Protein AF-A0A9P1DZ08-F1 (afdb_monomer_lite)

Radius of gyration: 32.98 Å; chains: 1; bounding box: 77×21×83 Å

pLDDT: mean 88.66, std 10.98, range [57.03, 98.0]

Foldseek 3Di:
DVVVLVVLVVVLVVLVVVLVVLVVVLVVCVVVVNVVVNVVSVVVSVVSVVVSVVSVVVSVVVVVVVVVVVVVVVVVVVVVVVVVVVVVVVVVVVVVDVVVVVVVVVVVVD

InterPro domains:
  IPR005024 Snf7 family [PF03357] (2-110)
  IPR005024 Snf7 family [PTHR10476] (1-110)

Organism: Cuscuta europaea (NCBI:txid41803)

Sequence (110 aa):
MANATRGIEKEISALQLEEKKLVAEIKRTAKSGNEAATKILARQLIRLRQQIANLQGSRAHMRGIATHTQAIHAQTSVAAGMKGATKAMRAMNKQMAPAKQAKVIQDFQK

Structure (mmCIF, N/CA/C/O backbone):
data_AF-A0A9P1DZ08-F1
#
_entry.id   AF-A0A9P1DZ08-F1
#
loop_
_atom_site.group_PDB
_atom_site.id
_atom_site.type_symbol
_atom_site.label_atom_id
_atom_site.label_alt_id
_atom_site.label_comp_id
_atom_site.label_asym_id
_atom_site.label_entity_id
_atom_site.label_seq_id
_atom_site.pdbx_PDB_ins_code
_atom_site.Cartn_x
_atom_site.Cartn_y
_atom_site.Cartn_z
_atom_site.occupancy
_atom_site.B_iso_or_equiv
_atom_site.auth_seq_id
_atom_site.auth_comp_id
_atom_site.auth_asym_id
_atom_site.auth_atom_id
_atom_site.pdbx_PDB_model_num
ATOM 1 N N . MET A 1 1 ? -10.337 8.257 6.786 1.00 64.12 1 MET A N 1
ATOM 2 C CA . MET A 1 1 ? -9.556 7.002 6.655 1.00 64.12 1 MET A CA 1
ATOM 3 C C . MET A 1 1 ? -9.794 6.293 5.321 1.00 64.12 1 MET A C 1
ATOM 5 O O . MET A 1 1 ? -8.840 6.142 4.574 1.00 64.12 1 MET A O 1
ATOM 9 N N . ALA A 1 2 ? -11.039 5.951 4.952 1.00 69.88 2 ALA A N 1
ATOM 10 C CA . ALA A 1 2 ? -11.344 5.259 3.685 1.00 69.88 2 ALA A CA 1
ATOM 11 C C . ALA A 1 2 ? -10.917 6.010 2.400 1.00 69.88 2 ALA A C 1
ATOM 13 O O . ALA A 1 2 ? -10.687 5.401 1.359 1.00 69.88 2 ALA A O 1
ATOM 14 N N . ASN A 1 3 ? -10.828 7.343 2.447 1.00 78.00 3 ASN A N 1
ATOM 15 C CA . ASN A 1 3 ? -10.362 8.151 1.312 1.00 78.00 3 ASN A CA 1
ATOM 16 C C . ASN A 1 3 ? -8.838 8.072 1.152 1.00 78.00 3 ASN A C 1
ATOM 18 O O . ASN A 1 3 ? -8.348 8.011 0.031 1.00 78.00 3 ASN A O 1
ATOM 22 N N . ALA A 1 4 ? -8.105 8.007 2.268 1.00 78.00 4 ALA A N 1
ATOM 23 C CA . ALA A 1 4 ? -6.652 7.884 2.273 1.00 78.00 4 ALA A CA 1
ATOM 24 C C . ALA A 1 4 ? -6.212 6.492 1.796 1.00 78.00 4 ALA A C 1
ATOM 26 O O . ALA A 1 4 ? -5.324 6.393 0.956 1.00 78.00 4 ALA A O 1
ATOM 27 N N . THR A 1 5 ? -6.877 5.416 2.243 1.00 86.38 5 THR A N 1
ATOM 28 C CA . THR A 1 5 ? -6.585 4.056 1.747 1.00 86.38 5 THR A CA 1
ATOM 29 C C . THR A 1 5 ? -6.834 3.933 0.248 1.00 86.38 5 THR A C 1
ATOM 31 O O . THR A 1 5 ? -5.972 3.423 -0.463 1.00 86.38 5 THR A O 1
ATOM 34 N N . ARG A 1 6 ? -7.951 4.477 -0.254 1.00 90.19 6 ARG A N 1
ATOM 35 C CA . ARG A 1 6 ? -8.241 4.511 -1.697 1.00 90.19 6 ARG A CA 1
ATOM 36 C C . ARG A 1 6 ? -7.242 5.352 -2.493 1.00 90.19 6 ARG A C 1
ATOM 38 O O . ARG A 1 6 ? -6.929 4.994 -3.623 1.00 90.19 6 ARG A O 1
ATOM 45 N N . GLY A 1 7 ? -6.748 6.452 -1.923 1.00 92.94 7 GLY A N 1
ATOM 46 C CA . GLY A 1 7 ? -5.689 7.261 -2.532 1.00 92.94 7 GLY A CA 1
ATOM 47 C C . GLY A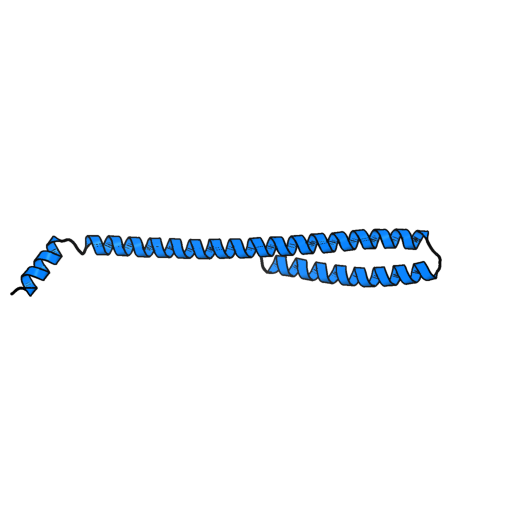 1 7 ? -4.413 6.447 -2.748 1.00 92.94 7 GLY A C 1
ATOM 48 O O . GLY A 1 7 ? -3.930 6.361 -3.873 1.00 92.94 7 GLY A O 1
ATOM 49 N N . ILE A 1 8 ? -3.947 5.754 -1.702 1.00 93.50 8 ILE A N 1
ATOM 50 C CA . ILE A 1 8 ? -2.756 4.896 -1.786 1.00 93.50 8 ILE A CA 1
ATOM 51 C C . ILE A 1 8 ? -2.939 3.768 -2.809 1.00 93.50 8 ILE A C 1
ATOM 53 O O . ILE A 1 8 ? -2.020 3.468 -3.563 1.00 93.50 8 ILE A O 1
ATOM 57 N N . GLU A 1 9 ? -4.115 3.143 -2.880 1.00 93.25 9 GLU A N 1
ATOM 58 C CA . GLU A 1 9 ? -4.361 2.072 -3.858 1.00 93.25 9 GLU A CA 1
ATOM 59 C C . GLU A 1 9 ? -4.335 2.557 -5.308 1.00 93.25 9 GLU A C 1
ATOM 61 O O . GLU A 1 9 ? -3.792 1.869 -6.179 1.00 93.25 9 GLU A O 1
ATOM 66 N N . LYS A 1 10 ? -4.875 3.753 -5.569 1.00 95.81 10 LYS A N 1
ATOM 67 C CA . LYS A 1 10 ? -4.776 4.389 -6.888 1.00 95.81 10 LYS A CA 1
ATOM 68 C C . LYS A 1 10 ? -3.320 4.649 -7.261 1.00 95.81 10 LYS A C 1
ATOM 70 O O . LYS A 1 10 ? -2.925 4.355 -8.386 1.00 95.81 10 LYS A O 1
ATOM 75 N N . GLU A 1 11 ? -2.525 5.142 -6.319 1.00 95.75 11 GLU A N 1
ATOM 76 C CA . GLU A 1 11 ? -1.118 5.458 -6.560 1.00 95.75 11 GLU A CA 1
ATOM 77 C C . GLU A 1 11 ? -0.260 4.203 -6.764 1.00 95.75 11 GLU A C 1
ATOM 79 O O . GLU A 1 11 ? 0.520 4.144 -7.711 1.00 95.75 11 GLU A O 1
ATOM 84 N N . ILE A 1 12 ? -0.486 3.141 -5.979 1.00 96.25 12 ILE A N 1
ATOM 85 C CA . ILE A 1 12 ? 0.129 1.823 -6.216 1.00 96.25 12 ILE A CA 1
ATOM 86 C C . ILE A 1 12 ? -0.194 1.330 -7.631 1.00 96.25 12 ILE A C 1
ATOM 88 O O . ILE A 1 12 ? 0.702 0.887 -8.347 1.00 96.25 12 ILE A O 1
ATOM 92 N N . SER A 1 13 ? -1.459 1.423 -8.049 1.00 97.25 13 SER A N 1
ATOM 93 C CA . SER A 1 13 ? -1.891 0.962 -9.375 1.00 97.25 13 SER A CA 1
ATOM 94 C C . SER A 1 13 ? -1.238 1.769 -10.503 1.00 97.25 13 SER A C 1
ATOM 96 O O . SER A 1 13 ? -0.831 1.201 -11.519 1.00 97.25 13 SER A O 1
ATOM 98 N N . ALA A 1 14 ? -1.098 3.085 -10.318 1.00 97.56 14 ALA A N 1
ATOM 99 C CA . ALA A 1 14 ? -0.418 3.962 -11.266 1.00 97.56 14 ALA A CA 1
ATOM 100 C C . ALA A 1 14 ? 1.075 3.611 -11.396 1.00 97.56 14 ALA A C 1
ATOM 102 O O . ALA A 1 14 ? 1.563 3.421 -12.512 1.00 97.56 14 ALA A O 1
ATOM 103 N N . LEU A 1 15 ? 1.778 3.428 -10.273 1.00 97.44 15 LEU A N 1
ATOM 104 C CA . LEU A 1 15 ? 3.199 3.065 -10.267 1.00 97.44 15 LEU A CA 1
ATOM 105 C C . LEU A 1 15 ? 3.445 1.662 -10.840 1.00 97.44 15 LEU A C 1
ATOM 107 O O . LEU A 1 15 ? 4.432 1.449 -11.535 1.00 97.44 15 LEU A O 1
ATOM 111 N N . GLN A 1 16 ? 2.538 0.705 -10.626 1.00 96.81 16 GLN A N 1
ATOM 112 C CA . GLN A 1 16 ? 2.621 -0.621 -11.257 1.00 96.81 16 GLN A CA 1
ATOM 113 C C . GLN A 1 16 ? 2.467 -0.558 -12.784 1.00 96.81 16 GLN A C 1
ATOM 115 O O . GLN A 1 16 ? 3.075 -1.348 -13.512 1.00 96.81 16 GLN A O 1
ATOM 120 N N . LEU A 1 17 ? 1.653 0.367 -13.298 1.00 97.44 17 LEU A N 1
ATOM 121 C CA . LEU A 1 17 ? 1.555 0.598 -14.739 1.00 97.44 17 LEU A CA 1
ATOM 122 C C . LEU A 1 17 ? 2.846 1.219 -15.285 1.00 97.44 17 LEU A C 1
ATOM 124 O O . LEU A 1 17 ? 3.321 0.810 -16.347 1.00 97.44 17 LEU A O 1
ATOM 128 N N . GLU A 1 18 ? 3.419 2.180 -14.564 1.00 96.50 18 GLU A N 1
ATOM 129 C CA . GLU A 1 18 ? 4.716 2.771 -14.898 1.00 96.50 18 GLU A CA 1
ATOM 130 C C . GLU A 1 18 ? 5.836 1.723 -14.875 1.00 96.50 18 GLU A C 1
ATOM 132 O O . GLU A 1 18 ? 6.646 1.676 -15.798 1.00 96.50 18 GLU A O 1
ATOM 137 N N . GLU A 1 19 ? 5.813 0.793 -13.916 1.00 96.56 19 GLU A N 1
ATOM 138 C CA . GLU A 1 19 ? 6.760 -0.322 -13.834 1.00 96.56 19 GLU A CA 1
ATOM 139 C C . GLU A 1 19 ? 6.724 -1.169 -15.108 1.00 96.56 19 GLU A C 1
ATOM 141 O O . GLU A 1 19 ? 7.765 -1.464 -15.699 1.00 96.56 19 GLU A O 1
ATOM 146 N N . LYS A 1 20 ? 5.522 -1.521 -15.581 1.00 97.31 20 LYS A N 1
ATOM 147 C CA . LYS A 1 20 ? 5.350 -2.293 -16.820 1.00 97.31 20 LYS A CA 1
ATOM 148 C C . LYS A 1 20 ? 5.912 -1.554 -18.035 1.00 97.31 20 LYS A C 1
ATOM 150 O O . LYS A 1 20 ? 6.566 -2.181 -18.871 1.00 97.31 20 LYS A O 1
ATOM 155 N N . LYS A 1 21 ? 5.682 -0.240 -18.129 1.00 97.00 21 LYS A N 1
ATOM 156 C CA . LYS A 1 21 ? 6.231 0.601 -19.206 1.00 97.00 21 LYS A CA 1
ATOM 157 C C . LYS A 1 21 ? 7.756 0.648 -19.143 1.00 97.00 21 LYS A C 1
ATOM 159 O O . LYS A 1 21 ? 8.411 0.405 -20.153 1.00 97.00 21 LYS A O 1
ATOM 164 N N . LEU A 1 22 ? 8.314 0.856 -17.952 1.00 96.81 22 LEU A N 1
ATOM 165 C CA . LEU A 1 22 ? 9.755 0.923 -17.738 1.00 96.81 22 LEU A CA 1
ATOM 166 C C . LEU A 1 22 ? 10.443 -0.410 -18.067 1.00 96.81 22 LEU A C 1
ATOM 168 O O . LEU A 1 22 ? 11.493 -0.421 -18.700 1.00 96.81 22 LEU A O 1
ATOM 172 N N . VAL A 1 23 ? 9.829 -1.548 -17.726 1.00 97.12 23 VAL A N 1
ATOM 173 C CA . VAL A 1 23 ? 10.330 -2.879 -18.118 1.00 97.12 23 VAL A CA 1
ATOM 174 C C . VAL A 1 23 ? 10.337 -3.053 -19.639 1.00 97.12 23 VAL A C 1
ATOM 176 O O . VAL A 1 23 ? 11.292 -3.609 -20.186 1.00 97.12 23 VAL A O 1
ATOM 179 N N . ALA A 1 24 ? 9.294 -2.597 -20.336 1.00 97.06 24 ALA A N 1
ATOM 180 C CA . ALA A 1 24 ? 9.253 -2.648 -21.797 1.00 97.06 24 ALA A CA 1
ATOM 181 C C . ALA A 1 24 ? 10.352 -1.774 -22.422 1.00 97.06 24 ALA A C 1
ATOM 183 O O . ALA A 1 24 ? 11.026 -2.203 -23.362 1.00 97.06 24 ALA A O 1
ATOM 184 N N . GLU A 1 25 ? 10.585 -0.589 -21.861 1.00 95.19 25 GLU A N 1
ATOM 185 C CA . GLU A 1 25 ? 11.635 0.319 -22.310 1.00 95.19 25 GLU A CA 1
ATOM 186 C C . GLU A 1 25 ? 13.041 -0.234 -22.050 1.00 95.19 25 GLU A C 1
ATOM 188 O O . GLU A 1 25 ? 13.862 -0.239 -22.964 1.00 95.19 25 GLU A O 1
ATOM 193 N N . ILE A 1 26 ? 13.297 -0.819 -20.874 1.00 96.19 26 ILE A N 1
ATOM 194 C CA . ILE A 1 26 ? 14.550 -1.535 -20.573 1.00 96.19 26 ILE A CA 1
ATOM 195 C C . ILE A 1 26 ? 14.807 -2.623 -21.617 1.00 96.19 26 ILE A C 1
ATOM 197 O O . ILE A 1 26 ? 15.908 -2.709 -22.155 1.00 96.19 26 ILE A O 1
ATOM 201 N N . LYS A 1 27 ? 13.793 -3.433 -21.954 1.00 96.00 27 LYS A N 1
ATOM 202 C CA . LYS A 1 27 ? 13.926 -4.485 -22.977 1.00 96.00 27 LYS A CA 1
ATOM 203 C C . LYS A 1 27 ? 14.253 -3.912 -24.356 1.00 96.00 27 LYS A C 1
ATOM 205 O O . LYS A 1 27 ? 15.032 -4.520 -25.087 1.00 96.00 27 LYS A O 1
ATOM 210 N N . ARG A 1 28 ? 13.668 -2.770 -24.729 1.00 95.62 28 ARG A N 1
ATOM 211 C CA . ARG A 1 28 ? 13.949 -2.100 -26.008 1.00 95.62 28 ARG A CA 1
ATOM 212 C C . ARG A 1 28 ? 15.382 -1.567 -26.052 1.00 95.62 28 ARG A C 1
ATOM 214 O O . ARG A 1 28 ? 16.096 -1.840 -27.011 1.00 95.62 28 ARG A O 1
ATOM 221 N N . THR A 1 29 ? 15.804 -0.867 -25.005 1.00 93.12 29 THR A N 1
ATOM 222 C CA . THR A 1 29 ? 17.134 -0.247 -24.898 1.00 93.12 29 THR A CA 1
ATOM 223 C C . THR A 1 29 ? 18.253 -1.286 -24.777 1.00 93.12 29 THR A C 1
ATOM 225 O O . THR A 1 29 ? 19.340 -1.103 -25.327 1.00 93.12 29 THR A O 1
ATOM 228 N N . ALA A 1 30 ? 17.968 -2.422 -24.136 1.00 93.75 30 ALA A N 1
ATOM 229 C CA . ALA A 1 30 ? 18.880 -3.559 -24.092 1.00 93.75 30 ALA A CA 1
ATOM 230 C C . ALA A 1 30 ? 19.080 -4.175 -25.487 1.00 93.75 30 ALA A C 1
ATOM 232 O O . ALA A 1 30 ? 20.208 -4.475 -25.868 1.00 93.75 30 ALA A O 1
ATOM 233 N N . LYS A 1 31 ? 18.010 -4.307 -26.288 1.00 94.94 31 LYS A N 1
ATOM 234 C CA . LYS A 1 31 ? 18.103 -4.810 -27.672 1.00 94.94 31 LYS A CA 1
ATOM 235 C C . LYS A 1 31 ? 18.901 -3.889 -28.594 1.00 94.94 31 LYS A C 1
ATOM 237 O O . LYS A 1 31 ? 19.528 -4.382 -29.522 1.00 94.94 31 LYS A O 1
ATOM 242 N N . SER A 1 32 ? 18.892 -2.578 -28.349 1.00 92.62 32 SER A N 1
ATOM 243 C CA . SER A 1 32 ? 19.710 -1.625 -29.108 1.00 92.62 32 SER A CA 1
ATOM 244 C C . SER A 1 32 ? 21.176 -1.578 -28.657 1.00 92.62 32 SER A C 1
ATOM 246 O O . SER A 1 32 ? 21.926 -0.751 -29.163 1.00 92.62 32 SER A O 1
ATOM 248 N N . GLY A 1 33 ? 21.589 -2.401 -27.682 1.00 91.44 33 GLY A N 1
ATOM 249 C CA . GLY A 1 33 ? 22.973 -2.461 -27.199 1.00 91.44 33 GLY A CA 1
ATOM 250 C C . GLY A 1 33 ? 23.420 -1.247 -26.376 1.00 91.44 33 GLY A C 1
ATOM 251 O O . GLY A 1 33 ? 24.606 -1.092 -26.102 1.00 91.44 33 GLY A O 1
ATOM 252 N N . ASN A 1 34 ? 22.496 -0.373 -25.957 1.00 93.00 34 ASN A N 1
ATOM 253 C CA . ASN A 1 34 ? 22.839 0.805 -25.159 1.00 93.00 34 ASN A CA 1
ATOM 254 C C . ASN A 1 34 ? 22.889 0.436 -23.668 1.00 93.00 34 ASN A C 1
ATOM 256 O O . ASN A 1 34 ? 21.914 0.597 -22.923 1.00 93.00 34 ASN A O 1
ATOM 260 N N . GLU A 1 35 ? 24.034 -0.087 -23.229 1.00 92.56 35 GLU A N 1
ATOM 261 C CA . GLU A 1 35 ? 24.245 -0.535 -21.847 1.00 92.56 35 GLU A CA 1
ATOM 262 C C . GLU A 1 35 ? 24.128 0.598 -20.821 1.00 92.56 35 GLU A C 1
ATOM 264 O O . GLU A 1 35 ? 23.545 0.406 -19.751 1.00 92.56 35 GLU A O 1
ATOM 269 N N . ALA A 1 36 ? 24.628 1.795 -21.146 1.00 94.00 36 ALA A N 1
ATOM 270 C CA . ALA A 1 36 ? 24.584 2.944 -20.245 1.00 94.00 36 ALA A CA 1
ATOM 271 C C . ALA A 1 36 ? 23.136 3.346 -19.922 1.00 94.00 36 ALA A C 1
ATOM 273 O O . ALA A 1 36 ? 22.766 3.459 -18.749 1.00 94.00 36 ALA A O 1
ATOM 274 N N . ALA A 1 37 ? 22.294 3.481 -20.950 1.00 93.12 37 ALA A N 1
ATOM 275 C CA . ALA A 1 37 ? 20.878 3.791 -20.774 1.00 93.12 37 ALA A CA 1
ATOM 276 C C . ALA A 1 37 ? 20.129 2.643 -20.075 1.00 93.12 37 ALA A C 1
ATOM 278 O O . ALA A 1 37 ? 19.349 2.885 -19.152 1.00 93.12 37 ALA A O 1
ATOM 279 N N . THR A 1 38 ? 20.424 1.388 -20.427 1.00 94.62 38 THR A N 1
ATOM 280 C CA . THR A 1 38 ? 19.826 0.206 -19.781 1.00 94.62 38 THR A CA 1
ATOM 281 C C . THR A 1 38 ? 20.125 0.171 -18.278 1.00 94.62 38 THR A C 1
ATOM 2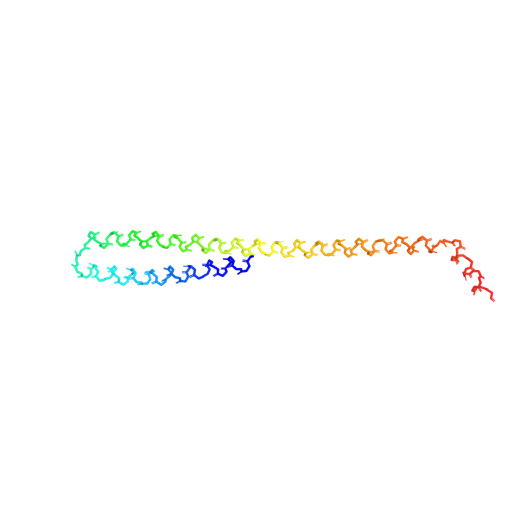83 O O . THR A 1 38 ? 19.226 -0.076 -17.471 1.00 94.62 38 THR A O 1
ATOM 286 N N . LYS A 1 39 ? 21.360 0.491 -17.870 1.00 95.94 39 LYS A N 1
ATOM 287 C CA . LYS A 1 39 ? 21.773 0.538 -16.457 1.00 95.94 39 LYS A CA 1
ATOM 288 C C . LYS A 1 39 ? 21.061 1.643 -15.674 1.00 95.94 39 LYS A C 1
ATOM 290 O O . LYS A 1 39 ? 20.705 1.431 -14.513 1.00 95.94 39 LYS A O 1
ATOM 295 N N . ILE A 1 40 ? 20.839 2.807 -16.287 1.00 96.44 40 ILE A N 1
ATOM 296 C CA . ILE A 1 40 ? 20.085 3.910 -15.670 1.00 96.44 40 ILE A CA 1
ATOM 297 C C . ILE A 1 40 ? 18.623 3.500 -15.462 1.00 96.44 40 ILE A C 1
ATOM 299 O O . ILE A 1 40 ? 18.116 3.598 -14.342 1.00 96.44 40 ILE A O 1
ATOM 303 N N . LEU A 1 41 ? 17.978 2.964 -16.499 1.00 95.50 41 LEU A N 1
ATOM 304 C CA . LEU A 1 41 ? 16.583 2.523 -16.436 1.00 95.50 41 LEU A CA 1
ATOM 305 C C . LEU A 1 41 ? 16.388 1.375 -15.430 1.00 95.50 41 LEU A C 1
ATOM 307 O O . LEU A 1 41 ? 15.422 1.368 -14.670 1.00 95.50 41 LEU A O 1
ATOM 311 N N . ALA A 1 42 ? 17.338 0.440 -15.338 1.00 96.44 42 ALA A N 1
ATOM 312 C CA . ALA A 1 42 ? 17.304 -0.628 -14.339 1.00 96.44 42 ALA A CA 1
ATOM 313 C C . ALA A 1 42 ? 17.378 -0.089 -12.897 1.00 96.44 42 ALA A C 1
ATOM 315 O O . ALA A 1 42 ? 16.654 -0.557 -12.017 1.00 96.44 42 ALA A O 1
ATOM 316 N N . ARG A 1 43 ? 18.205 0.935 -12.641 1.00 97.25 43 ARG A N 1
ATOM 317 C CA . ARG A 1 43 ? 18.243 1.613 -11.331 1.00 97.25 43 ARG A CA 1
ATOM 318 C C . ARG A 1 43 ? 16.927 2.324 -11.024 1.00 97.25 43 ARG A C 1
ATOM 320 O O . ARG A 1 43 ? 16.466 2.275 -9.884 1.00 97.25 43 ARG A O 1
ATOM 327 N N . GLN A 1 44 ? 16.318 2.960 -12.024 1.00 96.62 44 GLN A N 1
ATOM 328 C CA . GLN A 1 44 ? 14.999 3.578 -11.887 1.00 96.62 44 GLN A CA 1
ATOM 329 C C . GLN A 1 44 ? 13.931 2.533 -11.536 1.00 96.62 44 GLN A C 1
ATOM 331 O O . GLN A 1 44 ? 13.131 2.772 -10.635 1.00 96.62 44 GLN A O 1
ATOM 336 N N . LEU A 1 45 ? 13.978 1.346 -12.150 1.00 97.50 45 LEU A N 1
ATOM 337 C CA . LEU A 1 45 ? 13.055 0.249 -11.854 1.00 97.50 45 LEU A CA 1
ATOM 338 C C . LEU A 1 45 ? 13.153 -0.213 -10.397 1.00 97.50 45 LEU A C 1
ATOM 340 O O . LEU A 1 45 ? 12.130 -0.415 -9.747 1.00 97.50 45 LEU A O 1
ATOM 344 N N . ILE A 1 46 ? 14.369 -0.345 -9.861 1.00 97.75 46 ILE A N 1
ATOM 345 C CA . ILE A 1 46 ? 14.572 -0.721 -8.453 1.00 97.75 46 ILE A CA 1
ATOM 346 C C . ILE A 1 46 ? 13.971 0.338 -7.519 1.00 97.75 46 ILE A C 1
ATOM 348 O O . ILE A 1 46 ? 13.263 -0.009 -6.575 1.00 97.75 46 ILE A O 1
ATOM 352 N N . ARG A 1 47 ? 14.200 1.629 -7.799 1.00 97.75 47 ARG A N 1
ATOM 353 C CA . ARG A 1 47 ? 13.620 2.730 -7.008 1.00 97.75 47 ARG A CA 1
ATOM 354 C C . ARG A 1 47 ? 12.093 2.714 -7.048 1.00 97.75 47 ARG A C 1
ATOM 356 O O . ARG A 1 47 ? 11.462 2.833 -6.002 1.00 97.75 47 ARG A O 1
ATOM 363 N N . LEU A 1 48 ? 11.515 2.504 -8.229 1.00 97.81 48 LEU A N 1
ATOM 364 C CA . LEU A 1 48 ? 10.068 2.416 -8.413 1.00 97.81 48 LEU A CA 1
ATOM 365 C C . LEU A 1 48 ? 9.471 1.242 -7.620 1.00 97.81 48 LEU A C 1
ATOM 367 O O . LEU A 1 48 ? 8.481 1.406 -6.910 1.00 97.8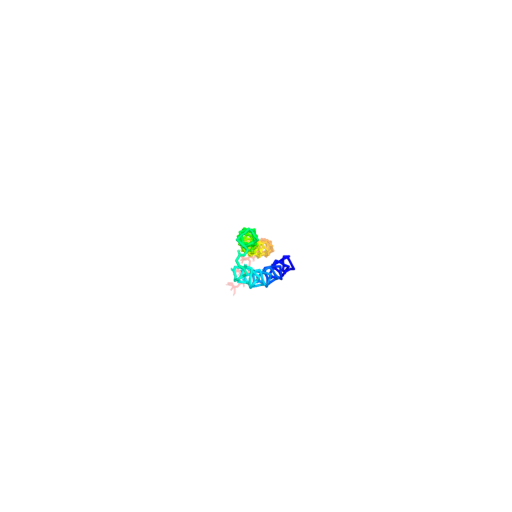1 48 LEU A O 1
ATOM 371 N N . ARG A 1 49 ? 10.114 0.067 -7.659 1.00 97.88 49 ARG A N 1
ATOM 372 C CA . ARG A 1 49 ? 9.706 -1.101 -6.860 1.00 97.88 49 ARG A CA 1
ATOM 373 C C . ARG A 1 49 ? 9.770 -0.836 -5.363 1.00 97.88 49 ARG A C 1
ATOM 375 O O . ARG A 1 49 ? 8.851 -1.221 -4.643 1.00 97.88 49 ARG A O 1
ATOM 382 N N . GLN A 1 50 ? 10.815 -0.151 -4.900 1.00 98.00 50 GLN A N 1
ATOM 383 C CA . GLN A 1 50 ? 10.921 0.247 -3.498 1.00 98.00 50 GLN A CA 1
ATOM 384 C C . GLN A 1 50 ? 9.785 1.200 -3.102 1.00 98.00 50 GLN A C 1
ATOM 386 O O . GLN A 1 50 ? 9.197 1.040 -2.035 1.00 98.00 50 GLN A O 1
ATOM 391 N N . GLN A 1 51 ? 9.433 2.159 -3.963 1.00 97.25 51 GLN A N 1
ATOM 392 C CA . GLN A 1 51 ? 8.311 3.070 -3.725 1.00 97.25 51 GLN A CA 1
ATOM 393 C C . GLN A 1 51 ? 6.974 2.319 -3.636 1.00 97.25 51 GLN A C 1
ATOM 395 O O . GLN A 1 51 ? 6.200 2.563 -2.710 1.00 97.25 51 GLN A O 1
ATOM 400 N N . ILE A 1 52 ? 6.730 1.355 -4.532 1.00 97.38 52 ILE A N 1
ATOM 401 C CA . ILE A 1 52 ? 5.546 0.482 -4.480 1.00 97.38 52 ILE A CA 1
ATOM 402 C C . ILE A 1 52 ? 5.509 -0.300 -3.159 1.00 97.38 52 ILE A C 1
ATOM 404 O O . ILE A 1 52 ? 4.474 -0.315 -2.492 1.00 97.38 52 ILE A O 1
ATOM 408 N N . ALA A 1 53 ? 6.626 -0.912 -2.752 1.00 97.56 53 ALA A N 1
ATOM 409 C CA . ALA A 1 53 ? 6.714 -1.672 -1.504 1.00 97.56 53 ALA A CA 1
ATOM 410 C C . ALA A 1 53 ? 6.442 -0.791 -0.271 1.00 97.56 53 ALA A C 1
ATOM 412 O O . ALA A 1 53 ? 5.664 -1.172 0.607 1.00 97.56 53 ALA A O 1
ATOM 413 N N . ASN A 1 54 ? 7.005 0.420 -0.236 1.00 97.00 54 ASN A N 1
ATOM 414 C CA . ASN A 1 54 ? 6.761 1.388 0.834 1.00 97.00 54 ASN A CA 1
ATOM 415 C C . ASN A 1 54 ? 5.271 1.763 0.918 1.00 97.00 54 ASN A C 1
ATOM 417 O O . ASN A 1 54 ? 4.693 1.757 2.004 1.00 97.00 54 ASN A O 1
ATOM 421 N N . LEU A 1 55 ? 4.621 2.032 -0.221 1.00 95.56 55 LEU A N 1
ATOM 422 C CA . LEU A 1 55 ? 3.189 2.350 -0.265 1.00 95.56 55 LEU A CA 1
ATOM 423 C C . LEU A 1 55 ? 2.310 1.165 0.154 1.00 95.56 55 LEU A C 1
ATOM 425 O O . LEU A 1 55 ? 1.309 1.355 0.848 1.00 95.56 55 LEU A O 1
ATOM 429 N N . GLN A 1 56 ? 2.682 -0.062 -0.215 1.00 95.44 56 GLN A N 1
ATOM 430 C CA . GLN A 1 56 ? 1.999 -1.272 0.252 1.00 95.44 56 GLN A CA 1
ATOM 431 C C . GLN A 1 56 ? 2.110 -1.430 1.777 1.00 95.44 56 GLN A C 1
ATOM 433 O O . GLN A 1 56 ? 1.107 -1.750 2.424 1.00 95.44 56 GLN A O 1
ATOM 438 N N . GLY A 1 57 ? 3.281 -1.138 2.352 1.00 95.12 57 GLY A N 1
ATOM 439 C CA . GLY A 1 57 ? 3.488 -1.078 3.801 1.00 95.12 57 GLY A CA 1
ATOM 440 C C . GLY A 1 57 ? 2.609 -0.018 4.471 1.00 95.12 57 GLY A C 1
ATOM 441 O O . GLY A 1 57 ? 1.869 -0.326 5.408 1.00 95.12 57 GLY A O 1
ATOM 442 N N . SER A 1 58 ? 2.591 1.204 3.932 1.00 93.94 58 SER A N 1
ATOM 443 C CA . SER A 1 58 ? 1.721 2.290 4.409 1.00 93.94 58 SER A CA 1
ATOM 444 C C . SER A 1 58 ? 0.237 1.921 4.346 1.00 93.94 58 SER A C 1
ATOM 446 O O . SER A 1 58 ? -0.515 2.199 5.284 1.00 93.94 58 SER A O 1
ATOM 448 N N . ARG A 1 59 ? -0.203 1.232 3.282 1.00 92.38 59 ARG A N 1
ATOM 449 C CA . ARG A 1 59 ? -1.579 0.725 3.163 1.00 92.38 59 ARG A CA 1
ATOM 450 C C . ARG A 1 59 ? -1.917 -0.259 4.283 1.00 92.38 59 ARG A C 1
ATOM 452 O O . ARG A 1 59 ? -2.990 -0.150 4.879 1.00 92.38 59 ARG A O 1
ATOM 459 N N . ALA A 1 60 ? -1.024 -1.207 4.567 1.00 91.75 60 ALA A N 1
ATOM 460 C CA . ALA A 1 60 ? -1.217 -2.179 5.641 1.00 91.75 60 ALA A CA 1
ATOM 461 C C . ALA A 1 60 ? -1.308 -1.483 7.008 1.00 91.75 60 ALA A C 1
ATOM 463 O O . ALA A 1 60 ? -2.224 -1.765 7.783 1.00 91.75 60 ALA A O 1
ATOM 464 N N . HIS A 1 61 ? -0.431 -0.508 7.260 1.00 90.69 61 HIS A N 1
ATOM 465 C CA . HIS A 1 61 ? -0.441 0.266 8.497 1.00 90.69 61 HIS A CA 1
ATOM 466 C C . HIS A 1 61 ? -1.748 1.054 8.676 1.00 90.69 61 HIS A C 1
ATOM 468 O O . HIS A 1 61 ? -2.394 0.950 9.718 1.00 90.69 61 HIS A O 1
ATOM 474 N N . MET A 1 62 ? -2.218 1.758 7.638 1.00 90.81 62 MET A N 1
ATOM 475 C CA . MET A 1 62 ? -3.496 2.481 7.704 1.00 90.81 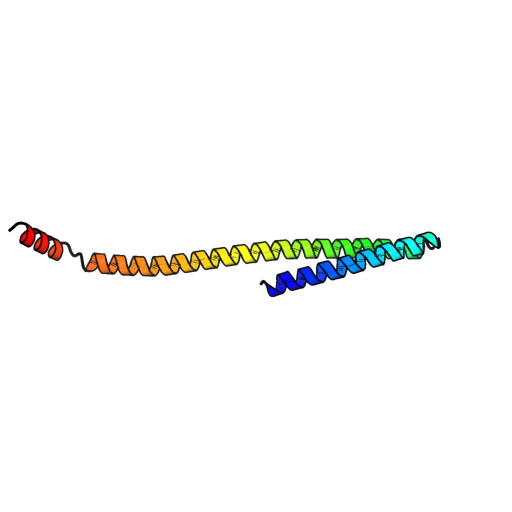62 MET A CA 1
ATOM 476 C C . MET A 1 62 ? -4.695 1.558 7.936 1.00 90.81 62 MET A C 1
ATOM 478 O O . MET A 1 62 ? -5.623 1.937 8.653 1.00 90.81 62 MET A O 1
ATOM 482 N N . ARG A 1 63 ? -4.691 0.347 7.364 1.00 88.69 63 ARG A N 1
ATOM 483 C CA . ARG A 1 63 ? -5.732 -0.657 7.637 1.00 88.69 63 ARG A CA 1
ATOM 484 C C . ARG A 1 63 ? -5.707 -1.105 9.103 1.00 88.69 63 ARG A C 1
ATOM 486 O O . ARG A 1 63 ? -6.771 -1.241 9.710 1.00 88.69 63 ARG A O 1
ATOM 493 N N . GLY A 1 64 ? -4.516 -1.282 9.673 1.00 90.19 64 GLY A N 1
ATOM 494 C CA . GLY A 1 64 ? -4.332 -1.564 11.098 1.00 90.19 64 GLY A CA 1
ATOM 495 C C . GLY A 1 64 ? -4.903 -0.455 11.983 1.00 90.19 64 GLY A C 1
ATOM 496 O O . GLY A 1 64 ? -5.738 -0.732 12.844 1.00 90.19 64 GLY A O 1
ATOM 497 N N . ILE A 1 65 ? -4.549 0.805 11.707 1.00 91.44 65 ILE A N 1
ATOM 498 C CA . ILE A 1 65 ? -5.076 1.962 12.449 1.00 91.44 65 ILE A CA 1
ATOM 499 C C . ILE A 1 65 ? -6.598 2.043 12.315 1.00 91.44 65 ILE A C 1
ATOM 501 O O . ILE A 1 65 ? -7.278 2.199 13.319 1.00 91.44 65 ILE A O 1
ATOM 505 N N . ALA A 1 66 ? -7.158 1.886 11.110 1.00 89.00 66 ALA A N 1
ATOM 506 C CA . ALA A 1 66 ? -8.608 1.932 10.912 1.00 89.00 66 ALA A CA 1
ATOM 507 C C . ALA A 1 66 ? -9.344 0.882 11.763 1.00 89.00 66 ALA A C 1
ATOM 509 O O . ALA A 1 66 ? -10.365 1.191 12.375 1.00 89.00 66 ALA A O 1
ATOM 510 N N . THR A 1 67 ? -8.789 -0.330 11.847 1.00 90.69 67 THR A N 1
ATOM 511 C CA . THR A 1 67 ? -9.330 -1.414 12.681 1.00 90.69 67 THR A CA 1
ATOM 512 C C . THR A 1 67 ? -9.238 -1.064 14.165 1.00 90.69 67 THR A C 1
ATOM 514 O O . THR A 1 67 ? -10.207 -1.223 14.904 1.00 90.69 67 THR A O 1
ATOM 517 N N . HIS A 1 68 ? -8.096 -0.527 14.599 1.00 90.69 68 HIS A N 1
ATOM 518 C CA . HIS A 1 68 ? -7.899 -0.098 15.980 1.00 90.69 68 HIS A CA 1
ATOM 519 C C . HIS A 1 68 ? -8.859 1.036 16.369 1.00 90.69 68 HIS A C 1
ATOM 521 O O . HIS A 1 68 ? -9.507 0.978 17.411 1.00 90.69 68 HIS A O 1
ATOM 527 N N . THR A 1 69 ? -9.030 2.030 15.497 1.00 90.62 69 THR A N 1
ATOM 528 C CA . THR A 1 69 ? -9.997 3.116 15.675 1.00 90.62 69 THR A CA 1
ATOM 529 C C . THR A 1 69 ? -11.427 2.580 15.765 1.00 90.62 69 THR A C 1
ATOM 531 O O . THR A 1 69 ? -12.175 2.997 16.646 1.00 90.62 69 THR A O 1
ATOM 534 N N . GLN A 1 70 ? -11.812 1.621 14.917 1.00 91.12 70 GLN A N 1
ATOM 535 C CA . GLN A 1 70 ? -13.131 0.986 14.991 1.00 91.12 70 GLN A CA 1
ATOM 536 C C . GLN A 1 70 ? -13.344 0.247 16.321 1.00 91.12 70 GLN A C 1
ATOM 538 O O . GLN A 1 70 ? -14.416 0.366 16.916 1.00 91.12 70 GLN A O 1
ATOM 543 N N . ALA A 1 71 ? -12.327 -0.461 16.818 1.00 92.81 71 ALA A N 1
ATOM 544 C CA . ALA A 1 71 ? -12.383 -1.114 18.123 1.00 92.81 71 ALA A CA 1
ATOM 545 C C . ALA A 1 71 ? -12.537 -0.094 19.264 1.00 92.81 71 ALA A C 1
ATOM 547 O O . ALA A 1 71 ? -13.400 -0.268 20.123 1.00 92.81 71 ALA A O 1
ATOM 548 N N . ILE A 1 72 ? -11.778 1.009 19.238 1.00 93.12 72 ILE A N 1
ATOM 549 C CA . ILE A 1 72 ? -11.908 2.105 20.215 1.00 93.12 72 ILE A CA 1
ATOM 550 C C . ILE A 1 72 ? -13.322 2.696 20.190 1.00 93.12 72 ILE A C 1
ATOM 552 O O . ILE A 1 72 ? -13.917 2.918 21.248 1.00 93.12 72 ILE A O 1
ATOM 556 N N . HIS A 1 73 ? -13.888 2.937 19.005 1.00 92.81 73 HIS A N 1
ATOM 557 C CA . HIS A 1 73 ? -15.258 3.436 18.884 1.00 92.81 73 HIS A CA 1
ATOM 558 C C . HIS A 1 73 ? -16.275 2.467 19.496 1.00 92.81 73 HIS A C 1
ATOM 560 O O . HIS A 1 73 ? -17.103 2.898 20.298 1.00 92.81 73 HIS A O 1
ATOM 566 N N . ALA A 1 74 ? -16.176 1.168 19.197 1.00 93.06 74 ALA A N 1
ATOM 567 C CA . ALA A 1 74 ? -17.053 0.157 19.786 1.00 93.06 74 ALA A CA 1
ATOM 568 C C . ALA A 1 74 ? -16.916 0.106 21.318 1.00 93.06 74 ALA A C 1
ATOM 570 O O . ALA A 1 74 ? -17.920 0.131 22.032 1.00 93.06 74 ALA A O 1
ATOM 571 N N . GLN A 1 75 ? -15.682 0.128 21.830 1.00 92.00 75 GLN A N 1
ATOM 572 C CA . GLN A 1 75 ? -15.400 0.154 23.266 1.00 92.00 75 GLN A CA 1
ATOM 573 C C . GLN A 1 75 ? -16.009 1.394 23.939 1.00 92.00 75 GLN A C 1
ATOM 575 O O . GLN A 1 75 ? -16.579 1.297 25.026 1.00 92.00 75 GLN A O 1
ATOM 580 N N . THR A 1 76 ? -15.938 2.551 23.276 1.00 92.81 76 THR A N 1
ATOM 581 C CA . THR A 1 76 ? -16.507 3.814 23.767 1.00 92.81 76 THR A CA 1
ATOM 582 C C . THR A 1 76 ? -18.033 3.750 23.827 1.00 92.81 76 THR A C 1
ATOM 584 O O . THR A 1 76 ? -18.627 4.156 24.828 1.00 92.81 76 THR A O 1
ATOM 587 N N .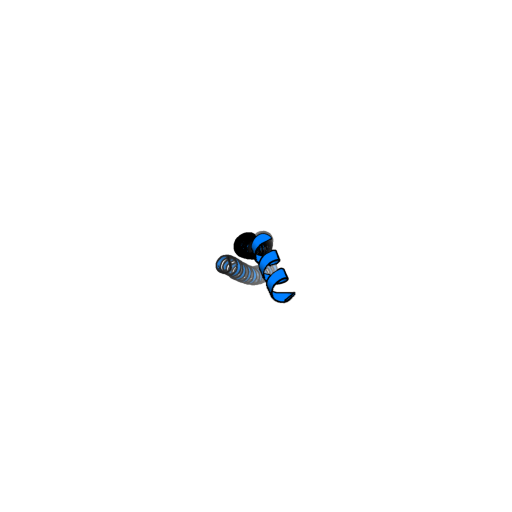 SER A 1 77 ? -18.682 3.194 22.801 1.00 92.75 77 SER A N 1
ATOM 588 C CA . SER A 1 77 ? -20.135 2.983 22.790 1.00 92.75 77 SER A CA 1
ATOM 589 C C . SER A 1 77 ? -20.587 2.021 23.890 1.00 92.75 77 SER A C 1
ATOM 591 O O . SER A 1 77 ? -21.559 2.311 24.588 1.00 92.75 77 SER A O 1
ATOM 593 N N . VAL A 1 78 ? -19.861 0.918 24.104 1.00 93.44 78 VAL A N 1
ATOM 594 C CA . VAL A 1 78 ? -20.133 -0.016 25.209 1.00 93.44 78 VAL A CA 1
ATOM 595 C C . VAL A 1 78 ? -19.972 0.685 26.555 1.00 93.44 78 VAL A C 1
ATOM 597 O O . VAL A 1 78 ? -20.867 0.599 27.392 1.00 93.44 78 VAL A O 1
ATOM 600 N N . ALA A 1 79 ? -18.893 1.444 26.757 1.00 92.31 79 ALA A N 1
ATOM 601 C CA . ALA A 1 79 ? -18.673 2.194 27.992 1.00 92.31 79 ALA A CA 1
ATOM 602 C C . ALA A 1 79 ? -19.793 3.218 28.258 1.00 92.31 79 ALA A C 1
ATOM 604 O O . ALA A 1 79 ? -20.261 3.351 29.392 1.00 92.31 79 ALA A O 1
ATOM 605 N N . ALA A 1 80 ? -20.275 3.905 27.218 1.00 93.00 80 ALA A N 1
ATOM 606 C CA . ALA A 1 80 ? -21.416 4.811 27.321 1.00 93.00 80 ALA A CA 1
ATOM 607 C C . ALA A 1 80 ? -22.711 4.065 27.698 1.00 93.00 80 ALA A C 1
ATOM 609 O O . ALA A 1 80 ? -23.428 4.503 28.602 1.00 93.00 80 ALA A O 1
ATOM 610 N N . GLY A 1 81 ? -22.978 2.914 27.072 1.00 91.12 81 GLY A N 1
ATOM 611 C CA . GLY A 1 81 ? -24.120 2.055 27.396 1.00 91.12 81 GLY A CA 1
ATOM 612 C C . GLY A 1 81 ? -24.067 1.522 28.829 1.00 91.12 81 GLY A C 1
ATOM 613 O O . GLY A 1 81 ? -25.035 1.653 29.577 1.00 91.12 81 GLY A O 1
ATOM 614 N N . MET A 1 82 ? -22.907 1.024 29.262 1.00 92.38 82 MET A N 1
ATOM 615 C CA . MET A 1 82 ? -22.668 0.578 30.638 1.00 92.38 82 MET A CA 1
ATOM 616 C C . MET A 1 82 ? -22.861 1.716 31.641 1.00 92.38 82 MET A C 1
ATOM 618 O O . MET A 1 82 ? -23.459 1.518 32.697 1.00 92.38 82 MET A O 1
ATOM 622 N N . LYS A 1 83 ? -22.422 2.938 31.322 1.00 92.94 83 LYS A N 1
ATOM 623 C CA . LYS A 1 83 ? -22.670 4.119 32.164 1.00 92.94 83 LYS A CA 1
ATOM 624 C C . LYS A 1 83 ? -24.167 4.424 32.297 1.00 92.94 83 LYS A C 1
ATOM 626 O O . LYS A 1 83 ? -24.618 4.798 33.379 1.00 92.94 83 LYS A O 1
ATOM 631 N N . GLY A 1 84 ? -24.944 4.265 31.227 1.00 92.38 84 GLY A N 1
ATOM 632 C CA . GLY A 1 84 ? -26.404 4.397 31.267 1.00 92.38 84 GLY A CA 1
ATOM 633 C C . GLY A 1 84 ? -27.064 3.305 32.114 1.00 92.38 84 GLY A C 1
ATOM 634 O O . GLY A 1 84 ? -27.814 3.608 33.043 1.00 92.38 84 GLY A O 1
ATOM 635 N N . ALA A 1 85 ? -26.716 2.044 31.855 1.00 89.81 85 ALA A N 1
ATOM 636 C CA . ALA A 1 85 ? -27.241 0.887 32.575 1.00 89.81 85 ALA A CA 1
ATOM 637 C C . ALA A 1 85 ? -26.904 0.931 34.073 1.00 89.81 85 ALA A C 1
ATOM 639 O O . ALA A 1 85 ? -27.775 0.723 34.909 1.00 89.81 85 ALA A O 1
ATOM 640 N N . THR A 1 86 ? -25.670 1.287 34.439 1.00 89.50 86 THR A N 1
ATOM 641 C CA . THR A 1 86 ? -25.257 1.416 35.847 1.00 89.50 86 THR A CA 1
ATOM 642 C C . THR A 1 86 ? -25.997 2.538 36.571 1.00 89.50 86 THR A C 1
ATOM 644 O O . THR A 1 86 ? -26.369 2.370 37.733 1.00 89.50 86 THR A O 1
ATOM 647 N N . LYS A 1 87 ? -26.272 3.668 35.905 1.00 92.00 87 LYS A N 1
ATOM 648 C CA . LYS A 1 87 ? -27.145 4.715 36.461 1.00 92.00 87 LYS A CA 1
ATOM 649 C C . LYS A 1 87 ? -28.564 4.195 36.698 1.00 92.00 87 LYS A C 1
ATOM 651 O O . LYS A 1 87 ? -29.103 4.426 37.779 1.00 92.00 87 LYS A O 1
ATOM 656 N N . ALA A 1 88 ? -29.139 3.475 35.734 1.00 88.62 88 ALA A N 1
ATOM 657 C CA . ALA A 1 88 ? -30.472 2.886 35.863 1.00 88.62 88 ALA A CA 1
ATOM 658 C C . ALA A 1 88 ? -30.529 1.845 36.994 1.00 88.62 88 ALA A C 1
ATOM 660 O O . ALA A 1 88 ? -31.410 1.912 37.845 1.00 88.62 88 ALA A O 1
ATOM 661 N N . MET A 1 89 ? -29.536 0.957 37.080 1.00 88.25 89 MET A N 1
ATOM 662 C CA . MET A 1 89 ? -29.409 -0.023 38.162 1.00 88.25 89 MET A CA 1
ATOM 663 C C . MET A 1 89 ? -29.282 0.642 39.535 1.00 88.25 89 MET A C 1
ATOM 665 O O . MET A 1 89 ? -29.932 0.214 40.485 1.00 88.25 89 MET A O 1
ATOM 669 N N . ARG A 1 90 ? -28.499 1.724 39.656 1.00 88.88 90 ARG A N 1
ATOM 670 C CA . ARG A 1 90 ? -28.417 2.494 40.909 1.00 88.88 90 ARG A CA 1
ATOM 671 C C . ARG A 1 90 ? -29.756 3.130 41.281 1.00 88.88 90 ARG A C 1
ATOM 673 O O . ARG A 1 90 ? -30.127 3.104 42.452 1.00 88.88 90 ARG A O 1
ATOM 680 N N . ALA A 1 91 ? -30.478 3.690 40.310 1.00 86.81 91 ALA A N 1
ATOM 681 C CA . ALA A 1 91 ? -31.807 4.252 40.542 1.00 86.81 91 ALA A CA 1
ATOM 682 C C . ALA A 1 91 ? -32.812 3.170 40.975 1.00 86.81 91 ALA A C 1
ATOM 684 O O . ALA A 1 91 ? -33.543 3.378 41.943 1.00 86.81 91 ALA A O 1
ATOM 685 N N . MET A 1 92 ? -32.785 1.999 40.329 1.00 81.81 92 MET A N 1
ATOM 686 C CA . MET A 1 92 ? -33.601 0.838 40.693 1.00 81.81 92 MET A CA 1
ATOM 687 C C . MET A 1 92 ? -33.293 0.365 42.115 1.00 81.81 92 MET A C 1
ATOM 689 O O . MET A 1 92 ? -34.214 0.197 42.906 1.00 81.81 92 MET A O 1
ATOM 693 N N . ASN A 1 93 ? -32.013 0.238 42.478 1.00 80.44 93 ASN A N 1
ATOM 694 C CA . ASN A 1 93 ? -31.605 -0.152 43.828 1.00 80.44 93 ASN A CA 1
ATOM 695 C C . ASN A 1 93 ? -32.086 0.849 44.895 1.00 80.44 93 ASN A C 1
ATOM 697 O O . ASN A 1 93 ? -32.478 0.463 45.989 1.00 80.44 93 ASN A O 1
ATOM 701 N N . LYS A 1 94 ? -32.109 2.148 44.571 1.00 81.50 94 LYS A N 1
ATOM 702 C CA . LYS A 1 94 ? -32.619 3.186 45.479 1.00 81.50 94 LYS A CA 1
ATOM 703 C C . LYS A 1 94 ? -34.143 3.115 45.666 1.00 81.50 94 LYS A C 1
ATOM 705 O O . LYS A 1 94 ? -34.637 3.479 46.730 1.00 81.50 94 LYS A O 1
ATOM 710 N N . GLN A 1 95 ? -34.888 2.681 44.646 1.00 72.81 95 GLN A N 1
ATOM 711 C CA . GLN A 1 95 ? -36.346 2.506 44.717 1.00 72.81 95 GLN A CA 1
ATOM 712 C C . GLN A 1 95 ? -36.756 1.160 45.336 1.00 72.81 95 GLN A C 1
ATOM 714 O O . GLN A 1 95 ? -37.741 1.117 46.074 1.00 72.81 95 GLN A O 1
ATOM 719 N N . MET A 1 96 ? -35.968 0.100 45.121 1.00 66.19 96 MET A N 1
ATOM 720 C CA . MET A 1 96 ? -36.032 -1.192 45.824 1.00 66.19 96 MET A CA 1
ATOM 721 C C . MET A 1 96 ? -35.454 -1.075 47.244 1.00 66.19 96 MET A C 1
ATOM 723 O O . MET A 1 96 ? -34.596 -1.846 47.660 1.00 66.19 96 MET A O 1
ATOM 727 N N . ALA A 1 97 ? -35.892 -0.071 48.005 1.00 67.38 97 ALA A N 1
ATOM 728 C CA . ALA A 1 97 ? -35.534 0.026 49.410 1.00 67.38 97 ALA A CA 1
ATOM 729 C C . ALA A 1 97 ? -36.152 -1.174 50.166 1.00 67.38 97 ALA A C 1
ATOM 731 O O . ALA A 1 97 ? -37.359 -1.406 50.012 1.00 67.38 97 ALA A O 1
ATOM 732 N N . PRO A 1 98 ? -35.394 -1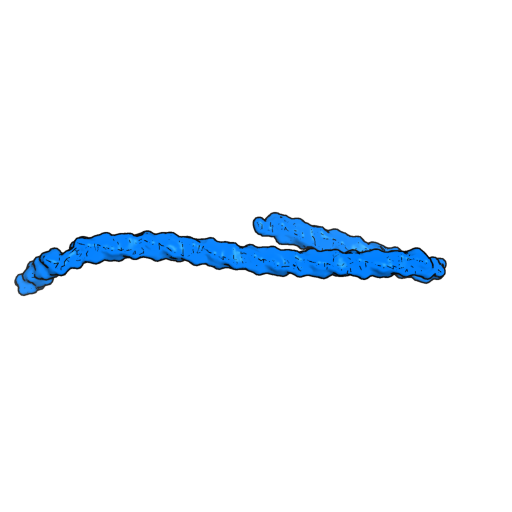.882 51.029 1.00 63.53 98 PRO A N 1
ATOM 733 C CA . PRO A 1 98 ? -35.877 -3.047 51.781 1.00 63.53 98 PRO A CA 1
ATOM 734 C C . PRO A 1 98 ? -37.175 -2.772 52.545 1.00 63.53 98 PRO A C 1
ATOM 736 O O . PRO A 1 98 ? -38.024 -3.642 52.664 1.00 63.53 98 PRO A O 1
ATOM 739 N N . ALA A 1 99 ? -37.375 -1.528 52.993 1.00 60.06 99 ALA A N 1
ATOM 740 C CA . ALA A 1 99 ? -38.581 -1.094 53.691 1.00 60.06 99 ALA A CA 1
ATOM 741 C C . ALA A 1 99 ? -39.857 -1.133 52.824 1.00 60.06 99 ALA A C 1
ATOM 743 O O . ALA A 1 99 ? -40.935 -1.413 53.343 1.00 60.06 99 ALA A O 1
ATOM 744 N N . LYS A 1 100 ? -39.765 -0.871 51.509 1.00 61.25 100 LYS A N 1
ATOM 745 C CA . LYS A 1 100 ? -40.915 -0.985 50.591 1.00 61.25 100 LYS A CA 1
ATOM 746 C C . LYS A 1 100 ? -41.159 -2.435 50.175 1.00 61.25 100 LYS A C 1
ATOM 748 O O . LYS A 1 100 ? -42.310 -2.843 50.098 1.00 61.25 100 LYS A O 1
ATOM 753 N N . GLN A 1 101 ? -40.098 -3.215 49.967 1.00 60.03 101 GLN A N 1
ATOM 754 C CA . GLN A 1 101 ? -40.213 -4.650 49.678 1.00 60.03 101 GLN A CA 1
ATOM 755 C C . GLN A 1 101 ? -40.758 -5.443 50.866 1.00 60.03 101 GLN A C 1
ATOM 757 O O . GLN A 1 101 ? -41.622 -6.286 50.668 1.00 60.03 101 GLN A O 1
ATOM 762 N N . ALA A 1 102 ? -40.321 -5.144 52.092 1.00 65.06 102 ALA A N 1
ATOM 763 C CA . ALA A 1 102 ? -40.840 -5.778 53.300 1.00 65.06 102 ALA A CA 1
ATOM 764 C C . ALA A 1 102 ? -42.344 -5.526 53.467 1.00 65.06 102 ALA A C 1
ATOM 766 O O . ALA A 1 102 ? -43.070 -6.457 53.793 1.00 65.06 102 ALA A O 1
ATOM 767 N N . LYS A 1 103 ? -42.818 -4.307 53.164 1.00 65.25 103 LYS A N 1
ATOM 768 C CA . LYS A 1 103 ? -44.250 -3.970 53.154 1.00 65.25 103 LYS A CA 1
ATOM 769 C C . LYS A 1 103 ? -45.030 -4.763 52.102 1.00 65.25 103 LYS A C 1
ATOM 771 O O . LYS A 1 103 ? -46.043 -5.356 52.431 1.00 65.25 103 LYS A O 1
ATOM 776 N N . VAL A 1 104 ? -44.522 -4.836 50.868 1.00 68.50 104 VAL A N 1
ATOM 777 C CA . VAL A 1 104 ? -45.149 -5.616 49.784 1.00 68.50 104 VAL A CA 1
ATOM 778 C C . VAL A 1 104 ? -45.186 -7.113 50.109 1.00 68.50 104 VAL A C 1
ATOM 780 O O . VAL A 1 104 ? -46.187 -7.760 49.836 1.00 68.50 104 VAL A O 1
ATOM 783 N N . ILE A 1 105 ? -44.131 -7.664 50.719 1.00 69.38 105 ILE A N 1
ATOM 784 C CA . ILE A 1 105 ? -44.096 -9.065 51.173 1.00 69.38 105 ILE A CA 1
ATOM 785 C C . ILE A 1 105 ? -45.100 -9.293 52.311 1.00 69.38 105 ILE A C 1
ATOM 787 O O . ILE A 1 105 ? -45.792 -10.306 52.307 1.00 69.38 105 ILE A O 1
ATOM 791 N N . GLN A 1 106 ? -45.219 -8.351 53.253 1.00 70.38 106 GLN A N 1
ATOM 792 C CA . GLN A 1 106 ? -46.223 -8.407 54.321 1.00 70.38 106 GLN A CA 1
ATOM 793 C C . GLN A 1 106 ? -47.658 -8.350 53.783 1.00 70.38 106 GLN A C 1
ATOM 795 O O . GLN A 1 106 ? -48.517 -9.075 54.278 1.00 70.38 106 GLN A O 1
ATOM 800 N N . ASP A 1 107 ? -47.912 -7.515 52.774 1.00 70.81 107 ASP A N 1
ATOM 801 C CA . ASP A 1 107 ? -49.226 -7.381 52.138 1.00 70.81 107 ASP A CA 1
ATOM 802 C C . ASP A 1 107 ? -49.578 -8.599 51.259 1.00 70.81 107 ASP A C 1
ATOM 804 O O . ASP A 1 107 ? -50.755 -8.886 51.079 1.00 70.81 107 ASP A O 1
ATOM 808 N N . PHE A 1 108 ? -48.583 -9.343 50.756 1.00 70.38 108 PHE A N 1
ATOM 809 C CA . PHE A 1 108 ? -48.773 -10.600 50.010 1.00 70.38 108 PHE A CA 1
ATOM 810 C C . PHE A 1 108 ? -48.938 -11.842 50.901 1.00 70.38 108 PHE A C 1
ATOM 812 O O . PHE A 1 108 ? -49.361 -12.887 50.415 1.00 70.38 108 PHE A O 1
ATOM 819 N N . GLN A 1 109 ? -48.529 -11.760 52.172 1.00 62.59 109 GLN A N 1
ATOM 820 C CA . GLN A 1 109 ? -48.656 -12.845 53.155 1.00 62.59 109 GLN A CA 1
ATOM 821 C C . GLN A 1 109 ? -50.002 -12.841 53.901 1.00 62.59 109 GLN A C 1
ATOM 823 O O . GLN A 1 109 ? -50.244 -13.750 54.696 1.00 62.59 109 GLN A O 1
ATOM 828 N N . LYS A 1 110 ? -50.855 -11.838 53.669 1.00 57.03 110 LYS A N 1
ATOM 829 C CA . LYS A 1 110 ? -52.266 -11.836 54.080 1.00 57.03 110 LYS A CA 1
ATOM 830 C C . LYS A 1 110 ? -53.138 -12.467 53.005 1.00 57.03 110 LYS A C 1
ATOM 832 O O . LYS A 1 110 ? -54.113 -13.135 53.406 1.00 57.03 110 LYS A O 1
#

Secondary structure (DSSP, 8-state):
-HHHHHHHHHHHHHHHHHHHHHHHHHHHHHHTT-HHHHHHHHHHHHHHHHHHHHHHHHHHHHHHHHHHHHHHHHHHHHHHHHHHHHHHHHHHHHHS-HHHHHHHHHHH--